Protein AF-A0A7C7Z2Y6-F1 (afdb_monomer)

Solvent-accessible surface area (backbone atoms only — not comparable to full-atom values): 4799 Å² total; per-residue (Å²): 130,86,52,76,67,62,58,45,75,77,44,56,71,71,58,38,43,67,74,43,49,56,79,68,52,41,54,46,72,70,44,61,68,88,69,43,32,68,68,54,52,49,50,52,54,49,50,51,52,49,47,68,54,48,51,63,48,28,59,74,41,75,66,37,64,68,61,32,52,51,49,52,51,49,54,52,49,50,66,75,74,104

Sequence (82 aa):
MESWRQRLESLDERQTEMLLGSPMSQRFATWPLSISHPAIVGAFYGLLLIAALIIPIGYHNSWNIDLWLREVAFRGLSIALG

Radius of gyration: 19.66 Å; Cα contacts (8 Å, |Δi|>4): 24; chains: 1; bounding box: 47×25×48 Å

Mean predicted aligned error: 10.38 Å

Foldseek 3Di:
DDDVVNVLVVDDPVVSCVVCPDPVSVVLVPDPCVCSPVVNVVVVVVVVVCCVLCVVLCVVVVNPPVSSVVVCVVVVVVVVVD

Structure (mmCIF, N/CA/C/O backbone):
data_AF-A0A7C7Z2Y6-F1
#
_entry.id   AF-A0A7C7Z2Y6-F1
#
loop_
_atom_site.group_PDB
_atom_site.id
_atom_site.type_symbol
_atom_site.label_atom_id
_atom_site.label_alt_id
_atom_site.label_comp_id
_atom_site.label_asym_id
_atom_site.label_entity_id
_atom_site.label_seq_id
_atom_site.pdbx_PDB_ins_code
_atom_site.Cartn_x
_atom_site.Cartn_y
_atom_site.Cartn_z
_atom_site.occupancy
_atom_site.B_iso_or_equiv
_atom_site.auth_seq_id
_atom_site.auth_comp_id
_atom_site.auth_asym_id
_atom_site.auth_atom_id
_atom_site.pdbx_PDB_model_num
ATOM 1 N N . MET A 1 1 ? -28.952 -12.816 22.617 1.00 45.34 1 MET A N 1
ATOM 2 C CA . MET A 1 1 ? -27.496 -12.574 22.649 1.00 45.34 1 MET A CA 1
ATOM 3 C C . MET A 1 1 ? -27.287 -11.105 22.374 1.00 45.34 1 MET A C 1
ATOM 5 O O . MET A 1 1 ? -27.814 -10.622 21.382 1.00 45.34 1 MET A O 1
ATOM 9 N N . GLU A 1 2 ? -26.610 -10.404 23.272 1.00 59.50 2 GLU A N 1
ATOM 10 C CA . GLU A 1 2 ? -26.236 -9.006 23.063 1.00 59.50 2 GLU A CA 1
ATOM 11 C C . GLU A 1 2 ? -25.287 -8.927 21.866 1.00 59.50 2 GLU A C 1
ATOM 13 O O . GLU A 1 2 ? -24.349 -9.724 21.757 1.00 59.50 2 GLU A O 1
ATOM 18 N N . SER A 1 3 ? -25.575 -8.043 20.912 1.00 76.62 3 SER A N 1
ATOM 19 C CA . SER A 1 3 ? -24.705 -7.908 19.746 1.00 76.62 3 SER A CA 1
ATOM 20 C C . SER A 1 3 ? -23.367 -7.313 20.191 1.00 76.62 3 SER A C 1
ATOM 22 O O . SER A 1 3 ? -23.319 -6.441 21.056 1.00 76.62 3 SER A O 1
ATOM 24 N N . TRP A 1 4 ? -22.257 -7.740 19.590 1.00 78.75 4 TRP A N 1
ATOM 25 C CA . TRP A 1 4 ? -20.936 -7.164 19.884 1.00 78.75 4 TRP A CA 1
ATOM 26 C C . TRP A 1 4 ? -20.896 -5.637 19.674 1.00 78.75 4 TRP A C 1
ATOM 28 O O . TRP A 1 4 ? -20.095 -4.950 20.299 1.00 78.75 4 TRP A O 1
ATOM 38 N N . ARG A 1 5 ? -21.800 -5.106 18.839 1.00 75.62 5 ARG A N 1
ATOM 39 C CA . ARG A 1 5 ? -21.996 -3.671 18.609 1.00 75.62 5 ARG A CA 1
ATOM 40 C C . ARG A 1 5 ? -22.609 -2.951 19.808 1.00 75.62 5 ARG A C 1
ATOM 42 O O . ARG A 1 5 ? -22.155 -1.869 20.136 1.00 75.62 5 ARG A O 1
ATOM 49 N N . GLN A 1 6 ? -23.556 -3.568 20.511 1.00 78.81 6 GLN A N 1
ATOM 50 C CA . GLN A 1 6 ? -24.110 -3.000 21.750 1.00 78.81 6 GLN A CA 1
ATOM 51 C C . GLN A 1 6 ? -23.059 -2.926 22.865 1.00 78.81 6 GLN A C 1
ATOM 53 O O . GLN A 1 6 ? -23.071 -2.006 23.672 1.00 78.81 6 GLN A O 1
ATOM 58 N N . ARG A 1 7 ? -22.078 -3.836 22.873 1.00 79.69 7 ARG A N 1
ATOM 59 C CA . ARG A 1 7 ? -20.930 -3.745 23.789 1.00 79.69 7 ARG A CA 1
ATOM 60 C C . ARG A 1 7 ? -19.986 -2.583 23.469 1.00 79.69 7 ARG A C 1
ATOM 62 O O . ARG A 1 7 ? -19.355 -2.078 24.391 1.00 79.69 7 ARG A O 1
ATOM 69 N N . LEU A 1 8 ? -19.901 -2.133 22.215 1.00 79.06 8 LEU A N 1
ATOM 70 C CA . LEU A 1 8 ? -19.122 -0.939 21.853 1.00 79.06 8 LEU A CA 1
ATOM 71 C C . LEU A 1 8 ? -19.730 0.345 22.423 1.00 79.06 8 LEU A C 1
ATOM 73 O O . LEU A 1 8 ? -18.980 1.243 22.776 1.00 79.06 8 LEU A O 1
ATOM 77 N N . GLU A 1 9 ? -21.052 0.411 22.598 1.00 78.62 9 GLU A N 1
ATOM 78 C CA . GLU A 1 9 ? -21.721 1.571 23.215 1.00 78.62 9 GLU A CA 1
ATOM 79 C C . GLU A 1 9 ? -21.359 1.750 24.701 1.00 78.62 9 GLU A C 1
ATOM 81 O O . GLU A 1 9 ? -21.538 2.829 25.256 1.00 78.62 9 GLU A O 1
ATOM 86 N N . SER A 1 10 ? -20.821 0.706 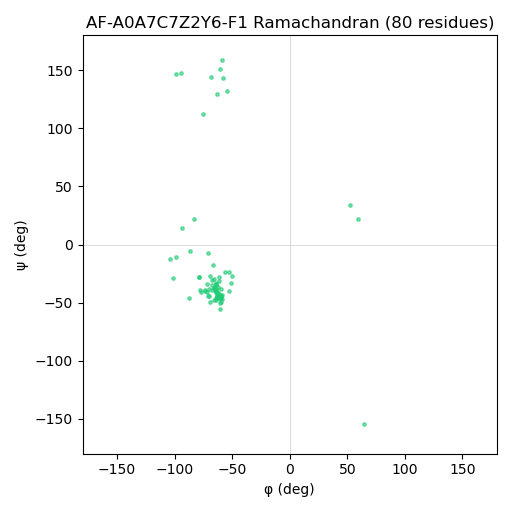25.344 1.00 84.44 10 SER A N 1
ATOM 87 C CA . SER A 1 10 ? -20.328 0.763 26.728 1.00 84.44 10 SER A CA 1
ATOM 88 C C . SER A 1 10 ? -18.873 1.235 26.859 1.00 84.44 10 SER A C 1
ATOM 90 O O . SER A 1 10 ? -18.383 1.390 27.978 1.00 84.44 10 SER A O 1
ATOM 92 N N . LEU A 1 11 ? -18.172 1.431 25.737 1.00 83.38 11 LEU A N 1
ATOM 93 C CA . LEU A 1 11 ? -16.768 1.836 25.698 1.00 83.38 11 LEU A CA 1
ATOM 94 C C . LEU A 1 11 ? -16.633 3.343 25.466 1.00 83.38 11 LEU A C 1
ATOM 96 O O . LEU A 1 11 ? -17.419 3.949 24.740 1.00 83.38 11 LEU A O 1
ATOM 100 N N . ASP A 1 12 ? -15.590 3.933 26.052 1.00 84.44 12 ASP A N 1
ATOM 101 C CA . ASP A 1 12 ? -15.235 5.338 25.829 1.00 84.44 12 ASP A CA 1
ATOM 102 C C . ASP A 1 12 ? -14.920 5.598 24.344 1.00 84.44 12 ASP A C 1
ATOM 104 O O . ASP A 1 12 ? -14.423 4.710 23.642 1.00 84.44 12 ASP A O 1
ATOM 108 N N . GLU A 1 13 ? -15.160 6.821 23.859 1.00 79.25 13 GLU A N 1
ATOM 109 C CA . GLU A 1 13 ? -15.008 7.177 22.437 1.00 79.25 13 GLU A CA 1
ATOM 110 C C . GLU A 1 13 ? -13.626 6.803 21.893 1.00 79.25 13 GLU A C 1
ATOM 112 O O . GLU A 1 13 ? -13.517 6.231 20.809 1.00 79.25 13 GLU A O 1
ATOM 117 N N . ARG A 1 14 ? -12.568 7.009 22.686 1.00 79.50 14 ARG A N 1
ATOM 118 C CA . ARG A 1 14 ? -11.193 6.675 22.291 1.00 79.50 14 ARG A CA 1
ATOM 119 C C . ARG A 1 14 ? -10.978 5.164 22.124 1.00 79.50 14 ARG A C 1
ATOM 121 O O . ARG A 1 14 ? -10.251 4.733 21.232 1.00 79.50 14 ARG A O 1
ATOM 128 N N . GLN A 1 15 ? -11.601 4.343 22.970 1.00 79.88 15 GLN A N 1
ATOM 129 C CA . GLN A 1 15 ? -11.501 2.880 22.890 1.00 79.88 15 GLN A CA 1
ATOM 130 C C . GLN A 1 15 ? -12.303 2.336 21.705 1.00 79.88 15 GLN A C 1
ATOM 132 O O . GLN A 1 15 ? -11.848 1.436 20.996 1.00 79.88 15 GLN A O 1
ATOM 137 N N . THR A 1 16 ? -13.469 2.928 21.470 1.00 80.81 16 THR A N 1
ATOM 138 C CA . THR A 1 16 ? -14.328 2.660 20.319 1.00 80.81 16 THR A CA 1
ATOM 139 C C . THR A 1 16 ? -13.600 2.974 19.015 1.00 80.81 16 THR A C 1
ATOM 141 O O . THR A 1 16 ? -13.553 2.128 18.124 1.00 80.81 16 THR A O 1
ATOM 144 N N . GLU A 1 17 ? -12.934 4.126 18.929 1.00 79.31 17 GLU A N 1
ATOM 145 C CA . GLU A 1 17 ? -12.162 4.545 17.756 1.00 79.31 17 GLU A CA 1
ATOM 146 C C . GLU A 1 17 ? -10.943 3.641 17.495 1.00 79.31 17 GLU A C 1
ATOM 148 O O . GLU A 1 17 ? -10.669 3.289 16.348 1.00 79.31 17 GLU A O 1
ATOM 153 N N . MET A 1 18 ? -10.258 3.167 18.543 1.00 80.12 18 MET A N 1
ATOM 154 C CA . MET A 1 18 ? -9.165 2.190 18.411 1.00 80.12 18 MET A CA 1
ATOM 155 C C . MET A 1 18 ? -9.633 0.827 17.881 1.00 80.12 18 MET A C 1
ATOM 157 O O . MET A 1 18 ? -8.925 0.202 17.092 1.00 80.12 18 MET A O 1
ATOM 161 N N . LEU A 1 19 ? -10.807 0.353 18.310 1.00 75.81 19 LEU A N 1
ATOM 162 C CA . LEU A 1 19 ? -11.359 -0.945 17.903 1.00 75.81 19 LEU A CA 1
ATOM 163 C C . LEU A 1 19 ? -11.955 -0.919 16.493 1.00 75.81 19 LEU A C 1
ATOM 165 O O . LEU A 1 19 ? -11.792 -1.865 15.724 1.00 75.81 19 LEU A O 1
ATOM 169 N N . LEU A 1 20 ? -12.665 0.155 16.159 1.00 76.38 20 LEU A N 1
ATOM 170 C CA . LEU A 1 20 ? -13.294 0.353 14.854 1.00 76.38 20 LEU A CA 1
ATOM 171 C C . LEU A 1 20 ? -12.283 0.810 13.791 1.00 76.38 20 LEU A C 1
ATOM 173 O O . LEU A 1 20 ? -12.448 0.520 12.599 1.00 76.38 20 LEU A O 1
ATOM 177 N N . GLY A 1 21 ? -11.219 1.488 14.220 1.00 76.88 21 GLY A N 1
ATOM 178 C CA . GLY A 1 21 ? -10.181 2.033 13.363 1.00 76.88 21 GLY A CA 1
ATOM 179 C C . GLY A 1 21 ? -10.712 3.116 12.424 1.00 76.88 21 GLY A C 1
ATOM 180 O O . GLY A 1 21 ? -11.725 3.771 12.677 1.00 76.88 21 GLY A O 1
ATOM 181 N N . SER A 1 22 ? -10.024 3.283 11.294 1.00 74.31 22 SER A N 1
ATOM 182 C CA . SER A 1 22 ? -10.384 4.271 10.274 1.00 74.31 22 SER A CA 1
ATOM 183 C C . SER A 1 22 ? -11.805 4.065 9.708 1.00 74.31 22 SER A C 1
ATOM 185 O O . SER A 1 22 ? -12.316 2.943 9.675 1.00 74.31 22 SER A O 1
ATOM 187 N N . PRO A 1 23 ? -12.427 5.100 9.118 1.00 72.00 23 PRO A N 1
ATOM 188 C CA . PRO A 1 23 ? -13.739 4.980 8.473 1.00 72.00 23 PRO A CA 1
ATOM 189 C C . PRO A 1 23 ? -13.830 3.859 7.421 1.00 72.00 23 PRO A C 1
ATOM 191 O O . PRO A 1 23 ? -14.914 3.353 7.136 1.00 72.00 23 PRO A O 1
ATOM 194 N N . MET A 1 24 ? -12.697 3.447 6.841 1.00 67.19 24 MET A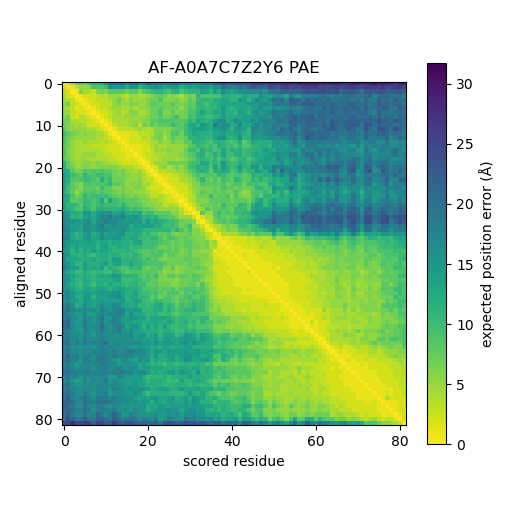 N 1
ATOM 195 C CA . MET A 1 24 ? -12.637 2.358 5.868 1.00 67.19 24 MET A CA 1
ATOM 196 C C . MET A 1 24 ? -12.705 0.970 6.529 1.00 67.19 24 MET A C 1
ATOM 198 O O . MET A 1 24 ? -13.421 0.103 6.031 1.00 67.19 24 MET A O 1
ATOM 202 N N . SER A 1 25 ? -12.050 0.762 7.679 1.00 70.50 25 SER A N 1
ATOM 203 C CA . SER A 1 25 ? -12.162 -0.493 8.445 1.00 70.50 25 SER A CA 1
ATOM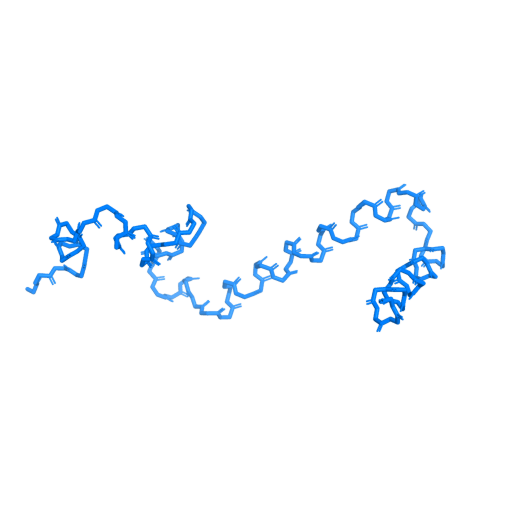 204 C C . SER A 1 25 ? -13.564 -0.673 9.030 1.00 70.50 25 SER A C 1
ATOM 206 O O . SER A 1 25 ? -14.106 -1.778 9.010 1.00 70.50 25 SER A O 1
ATOM 208 N N . GLN A 1 26 ? -14.211 0.424 9.428 1.00 72.25 26 GLN A N 1
ATOM 209 C CA . GLN A 1 26 ? -15.603 0.424 9.897 1.00 72.25 26 GLN A CA 1
ATOM 210 C C . GLN A 1 26 ? -16.601 -0.027 8.825 1.00 72.25 26 GLN A C 1
ATOM 212 O O . GLN A 1 26 ? -17.569 -0.740 9.115 1.00 72.25 26 GLN A O 1
ATOM 217 N N . ARG A 1 27 ? -16.352 0.339 7.560 1.00 74.75 27 ARG A N 1
ATOM 218 C CA . ARG A 1 27 ? -17.166 -0.116 6.425 1.00 74.75 27 ARG A CA 1
ATOM 219 C C . ARG A 1 27 ? -17.060 -1.628 6.252 1.00 74.75 27 ARG A C 1
ATOM 221 O O . ARG A 1 27 ? -18.095 -2.279 6.176 1.00 74.75 27 ARG A O 1
ATOM 228 N N . PHE A 1 28 ? -15.858 -2.203 6.304 1.00 69.44 28 PHE A N 1
ATOM 229 C CA . PHE A 1 28 ? -15.686 -3.662 6.252 1.00 69.44 28 PHE A CA 1
ATOM 230 C C . PHE A 1 28 ? -16.306 -4.385 7.460 1.00 69.44 28 PHE A C 1
ATOM 232 O O . PHE A 1 28 ? -16.879 -5.460 7.300 1.00 69.44 28 PHE A O 1
ATOM 239 N N . ALA A 1 29 ? -16.298 -3.773 8.648 1.00 68.94 29 ALA A N 1
ATOM 240 C CA . ALA A 1 29 ? -16.957 -4.305 9.848 1.00 68.94 29 ALA A CA 1
ATOM 241 C C . ALA A 1 29 ? -18.502 -4.260 9.800 1.00 68.94 29 ALA A C 1
ATOM 243 O O . ALA A 1 29 ? -19.179 -4.766 10.700 1.00 68.94 29 ALA A O 1
ATOM 244 N N . THR A 1 30 ? -19.080 -3.625 8.776 1.00 70.62 30 THR A N 1
ATOM 245 C CA . THR A 1 30 ? -20.537 -3.539 8.569 1.00 70.62 30 THR A CA 1
ATOM 246 C C . THR A 1 30 ? -21.051 -4.553 7.553 1.00 70.62 30 THR A C 1
ATOM 248 O O . THR A 1 30 ? -22.256 -4.767 7.453 1.00 70.62 30 THR A O 1
ATOM 251 N N . TRP A 1 31 ? -20.149 -5.222 6.837 1.00 67.75 31 TRP A N 1
ATOM 252 C CA . TRP A 1 31 ? -20.503 -6.222 5.841 1.00 67.75 31 TRP A CA 1
ATOM 253 C C . TRP A 1 31 ? -20.480 -7.632 6.451 1.00 67.75 31 TRP A C 1
ATOM 255 O O . TRP A 1 31 ? -19.697 -7.901 7.366 1.00 67.75 31 TRP A O 1
ATOM 265 N N . PRO A 1 32 ? -21.353 -8.544 5.984 1.00 68.12 32 PRO A N 1
ATOM 266 C CA . PRO A 1 32 ? -21.346 -9.930 6.437 1.00 68.12 32 PRO A CA 1
ATOM 267 C C . PRO A 1 32 ? -19.980 -10.579 6.163 1.00 68.12 32 PRO A C 1
ATOM 269 O O . PRO A 1 32 ? -19.362 -10.317 5.129 1.00 68.12 32 PRO A O 1
ATOM 272 N N . LEU A 1 33 ? -19.525 -11.451 7.075 1.00 61.78 33 LEU A N 1
ATOM 273 C CA . LEU A 1 33 ? -18.190 -12.083 7.057 1.00 61.78 33 LEU A CA 1
ATOM 274 C C . LEU A 1 33 ? -17.806 -12.718 5.708 1.00 61.78 33 LEU A C 1
ATOM 276 O O . LEU A 1 33 ? -16.625 -12.808 5.387 1.00 61.78 33 LEU A O 1
ATOM 280 N N . SER A 1 34 ? -18.792 -13.139 4.917 1.00 62.47 34 SER A N 1
ATOM 281 C CA . SER A 1 34 ? -18.605 -13.695 3.575 1.00 62.47 34 SER A CA 1
ATOM 282 C C . SER A 1 34 ? -17.965 -12.707 2.589 1.00 62.47 34 SER A C 1
ATOM 284 O O . SER A 1 34 ? -17.240 -13.134 1.698 1.00 62.47 34 SER A O 1
ATOM 286 N N . ILE A 1 35 ? -18.212 -11.401 2.742 1.00 63.28 35 ILE A N 1
ATOM 287 C CA . ILE A 1 35 ? -17.673 -10.344 1.867 1.00 63.28 35 ILE A CA 1
ATOM 288 C C . ILE A 1 35 ? -16.479 -9.640 2.523 1.00 63.28 35 ILE A C 1
ATOM 290 O O . ILE A 1 35 ? -15.544 -9.226 1.842 1.00 63.28 35 ILE A O 1
ATOM 294 N N . SER A 1 36 ? -16.450 -9.589 3.854 1.00 64.50 36 SER A N 1
ATOM 295 C CA . SER A 1 36 ? -15.323 -9.062 4.634 1.00 64.50 36 SER A CA 1
ATOM 296 C C . SER A 1 36 ? -14.212 -10.092 4.856 1.00 64.50 36 SER A C 1
ATOM 298 O O . SER A 1 36 ? -13.443 -9.970 5.810 1.00 64.50 36 SER A O 1
ATOM 300 N N . HIS A 1 37 ? -14.126 -11.123 4.006 1.00 75.00 37 HIS A N 1
ATOM 301 C CA . HIS A 1 37 ? -13.081 -12.135 4.109 1.00 75.00 37 HIS A CA 1
ATOM 302 C C . HIS A 1 37 ? -11.709 -11.435 4.105 1.00 75.00 37 HIS A C 1
ATOM 304 O O . HIS A 1 37 ? -11.474 -10.607 3.218 1.00 75.00 37 HIS A O 1
ATOM 310 N N . PRO A 1 38 ? -10.782 -11.757 5.031 1.00 75.38 38 PRO A N 1
ATOM 311 C CA . PRO A 1 38 ? -9.494 -11.064 5.141 1.00 75.38 38 PRO A CA 1
ATOM 312 C C . PRO A 1 38 ? -8.730 -10.976 3.812 1.00 75.38 38 PRO A C 1
ATOM 314 O O . PRO A 1 38 ? -8.090 -9.971 3.521 1.00 75.38 38 PRO A O 1
ATOM 317 N N . ALA A 1 39 ? -8.869 -12.000 2.965 1.00 79.88 39 ALA A N 1
ATOM 318 C CA . ALA A 1 39 ? -8.311 -12.023 1.614 1.00 79.88 39 ALA A CA 1
ATOM 319 C C . ALA A 1 39 ? -8.889 -10.944 0.672 1.00 79.88 39 ALA A C 1
ATOM 321 O O . ALA A 1 39 ? -8.135 -10.347 -0.087 1.00 79.88 39 ALA A O 1
ATOM 322 N N . ILE A 1 40 ? -10.198 -10.668 0.717 1.00 81.19 40 ILE A N 1
ATOM 323 C CA . ILE A 1 40 ? -10.853 -9.656 -0.134 1.00 81.19 40 ILE A CA 1
ATOM 324 C C . ILE A 1 40 ? -10.428 -8.258 0.310 1.00 81.19 40 ILE A C 1
ATOM 326 O O . ILE A 1 40 ? -10.061 -7.424 -0.515 1.00 81.19 40 ILE A O 1
ATOM 330 N N . VAL A 1 41 ? -10.425 -8.028 1.624 1.00 80.38 41 VAL A N 1
ATOM 331 C CA . VAL A 1 41 ? -9.958 -6.775 2.223 1.00 80.38 41 VAL A CA 1
ATOM 332 C C . VAL A 1 41 ? -8.492 -6.539 1.849 1.00 80.38 41 VAL A C 1
ATOM 334 O O . VAL A 1 41 ? -8.154 -5.484 1.317 1.00 80.38 41 VAL A O 1
ATOM 337 N N . GLY A 1 42 ? -7.637 -7.551 2.025 1.00 83.38 42 GLY A N 1
ATOM 338 C CA . GLY A 1 42 ? -6.230 -7.504 1.629 1.00 83.38 42 GLY A CA 1
ATOM 339 C C . GLY A 1 42 ? -6.029 -7.245 0.133 1.00 83.38 42 GLY A C 1
ATOM 340 O O . GLY A 1 42 ? -5.215 -6.400 -0.230 1.00 83.38 42 GLY A O 1
ATOM 341 N N . ALA A 1 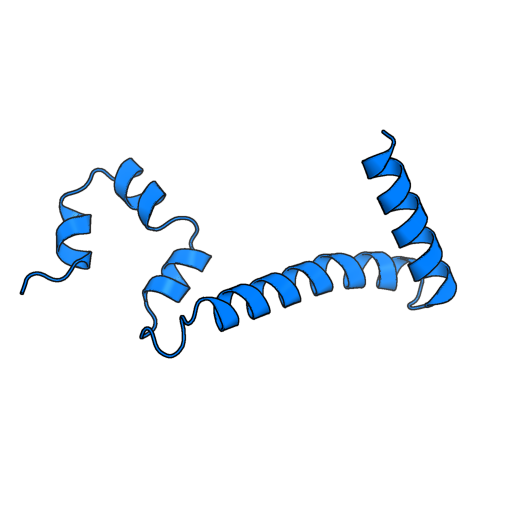43 ? -6.803 -7.898 -0.737 1.00 86.88 43 ALA A N 1
ATOM 342 C CA . ALA A 1 43 ? -6.746 -7.676 -2.181 1.00 86.88 43 ALA A CA 1
ATOM 343 C C . ALA A 1 43 ? -7.167 -6.249 -2.567 1.00 86.88 43 ALA A C 1
ATOM 345 O O . ALA A 1 43 ? -6.521 -5.627 -3.408 1.00 86.88 43 ALA A O 1
ATOM 346 N N . PHE A 1 44 ? -8.205 -5.703 -1.928 1.00 85.06 44 PHE A N 1
ATOM 347 C CA . PHE A 1 44 ? -8.652 -4.331 -2.161 1.00 85.06 44 PHE A CA 1
ATOM 348 C C . PHE A 1 44 ? -7.590 -3.307 -1.743 1.00 85.06 44 PHE A C 1
ATOM 350 O O . PHE A 1 44 ? -7.249 -2.421 -2.524 1.00 85.06 44 PHE A O 1
ATOM 357 N N . TYR A 1 45 ? -7.007 -3.454 -0.549 1.00 84.38 45 TYR A N 1
ATOM 358 C CA . TYR A 1 45 ? -5.907 -2.590 -0.110 1.00 84.38 45 TYR A CA 1
ATOM 359 C C . TYR A 1 45 ? -4.657 -2.749 -0.982 1.00 84.38 45 TYR A C 1
ATOM 361 O O . TYR A 1 45 ? -4.017 -1.751 -1.308 1.00 84.38 45 TYR A O 1
ATOM 369 N N . GLY A 1 46 ? -4.336 -3.970 -1.414 1.00 89.25 46 GLY A N 1
ATOM 370 C CA . GLY A 1 46 ? -3.253 -4.228 -2.362 1.00 89.25 46 GLY A CA 1
ATOM 371 C C . GLY A 1 46 ? -3.475 -3.510 -3.693 1.00 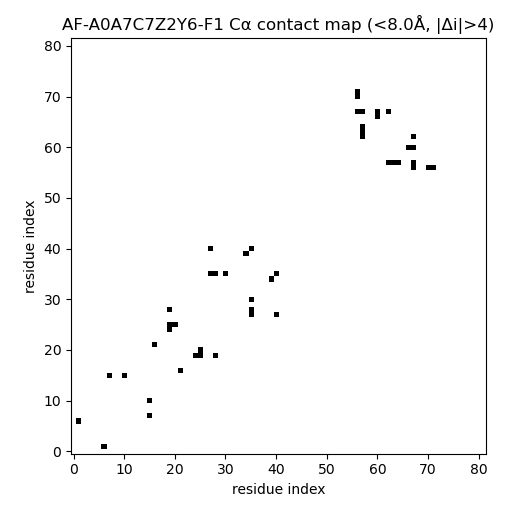89.25 46 GLY A C 1
ATOM 372 O O . GLY A 1 46 ? -2.569 -2.849 -4.194 1.00 89.25 46 GLY A O 1
ATOM 373 N N . LEU A 1 47 ? -4.696 -3.555 -4.229 1.00 92.19 47 LEU A N 1
ATOM 374 C CA . LEU A 1 47 ? -5.062 -2.837 -5.448 1.00 92.19 47 LEU A CA 1
ATOM 375 C C . LEU A 1 47 ? -4.929 -1.320 -5.276 1.00 92.19 47 LEU A C 1
ATOM 377 O O . LEU A 1 47 ? -4.372 -0.660 -6.150 1.00 92.19 47 LEU A O 1
ATOM 381 N N . LEU A 1 48 ? -5.394 -0.769 -4.151 1.00 90.44 48 LEU A N 1
ATOM 382 C CA . LEU A 1 48 ? -5.250 0.659 -3.855 1.00 90.44 48 LEU A CA 1
ATOM 383 C C . LEU A 1 48 ? -3.781 1.081 -3.759 1.00 90.44 48 LEU A C 1
ATOM 385 O O . LEU A 1 48 ? -3.414 2.116 -4.309 1.00 90.44 48 LEU A O 1
ATOM 389 N N . LEU A 1 49 ? -2.939 0.279 -3.103 1.00 88.75 49 LEU A N 1
ATOM 390 C CA . LEU A 1 49 ? -1.499 0.531 -3.002 1.00 88.75 49 LEU A CA 1
ATOM 391 C C . LEU A 1 49 ? -0.825 0.507 -4.373 1.00 88.75 49 LEU A C 1
ATOM 393 O O . LEU A 1 49 ? -0.062 1.414 -4.702 1.00 88.75 49 LEU A O 1
ATOM 397 N N . ILE A 1 50 ? -1.141 -0.496 -5.192 1.00 89.81 50 ILE A N 1
ATOM 398 C CA . ILE A 1 50 ? -0.625 -0.604 -6.557 1.00 89.81 50 ILE A CA 1
ATOM 399 C C . ILE A 1 50 ? -1.062 0.610 -7.383 1.00 89.81 50 ILE A C 1
ATOM 401 O O . ILE A 1 50 ? -0.230 1.225 -8.044 1.00 89.81 50 ILE A O 1
ATOM 405 N N . ALA A 1 51 ? -2.335 1.003 -7.317 1.00 89.50 51 ALA A N 1
ATOM 406 C CA . ALA A 1 51 ? -2.843 2.171 -8.032 1.00 89.50 51 ALA A CA 1
ATOM 407 C C . ALA A 1 51 ? -2.151 3.466 -7.576 1.00 89.50 51 ALA A C 1
ATOM 409 O O . ALA A 1 51 ? -1.707 4.253 -8.411 1.00 89.50 51 ALA A O 1
ATOM 410 N N . ALA A 1 52 ? -1.998 3.659 -6.264 1.00 89.00 52 ALA A N 1
ATOM 411 C CA . ALA A 1 52 ? -1.318 4.817 -5.691 1.00 89.00 52 ALA A CA 1
ATOM 412 C C . ALA A 1 52 ? 0.156 4.914 -6.118 1.00 89.00 52 ALA A C 1
ATOM 414 O O . ALA A 1 52 ? 0.684 6.020 -6.203 1.00 89.00 52 ALA A O 1
ATOM 415 N N . LEU A 1 53 ? 0.810 3.786 -6.415 1.00 83.12 53 LEU A N 1
ATOM 416 C CA . LEU A 1 53 ? 2.197 3.752 -6.878 1.00 83.12 53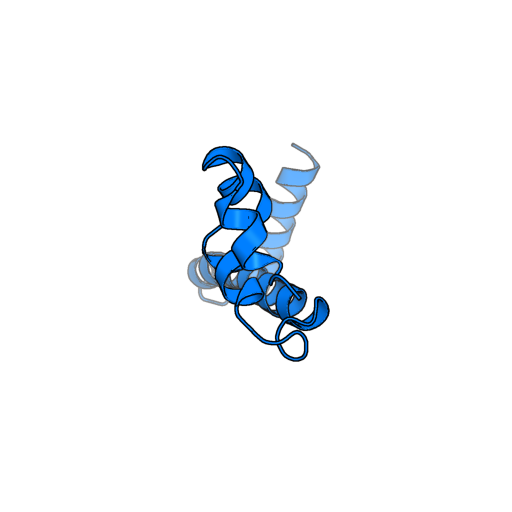 LEU A CA 1
ATOM 417 C C . LEU A 1 53 ? 2.310 3.905 -8.404 1.00 83.12 53 LEU A C 1
ATOM 419 O O . LEU A 1 53 ? 3.121 4.687 -8.898 1.00 83.12 53 LEU A O 1
ATOM 423 N N . ILE A 1 54 ? 1.489 3.172 -9.162 1.00 85.12 54 ILE A N 1
ATOM 424 C CA . ILE A 1 54 ? 1.556 3.130 -10.628 1.00 85.12 54 ILE A CA 1
ATOM 425 C C . ILE A 1 54 ? 1.085 4.446 -11.244 1.00 85.12 54 ILE A C 1
ATOM 427 O O . ILE A 1 54 ? 1.739 4.942 -12.154 1.00 85.12 54 ILE A O 1
ATOM 431 N N . ILE A 1 55 ? -0.019 5.025 -10.766 1.00 87.25 55 ILE A N 1
ATOM 432 C CA . ILE A 1 55 ? -0.646 6.193 -11.402 1.00 87.25 55 ILE A CA 1
ATOM 433 C C . ILE A 1 55 ? 0.285 7.418 -11.454 1.00 87.25 55 ILE A C 1
ATOM 435 O O . ILE A 1 55 ? 0.510 7.926 -12.552 1.00 87.25 55 ILE A O 1
ATOM 439 N N . PRO A 1 56 ? 0.852 7.916 -10.338 1.00 86.56 56 PRO A N 1
ATOM 440 C CA . PRO A 1 56 ? 1.670 9.129 -10.376 1.00 86.56 56 PRO A CA 1
ATOM 441 C C . PRO A 1 56 ? 2.986 8.932 -11.139 1.00 86.56 56 PRO A C 1
ATOM 443 O O . PRO A 1 56 ? 3.388 9.813 -11.895 1.00 86.56 56 PRO A O 1
ATOM 446 N N . ILE A 1 57 ? 3.636 7.772 -10.989 1.00 81.94 57 ILE A N 1
ATOM 447 C CA . ILE A 1 57 ? 4.908 7.475 -11.668 1.00 81.94 57 ILE A CA 1
ATOM 448 C C . ILE A 1 57 ? 4.666 7.214 -13.161 1.00 81.94 57 ILE A C 1
ATOM 450 O O . ILE A 1 57 ? 5.429 7.673 -14.008 1.00 81.94 57 ILE A O 1
ATOM 454 N N . GLY A 1 58 ? 3.585 6.512 -13.502 1.00 84.94 58 GLY A N 1
ATOM 455 C CA . GLY A 1 58 ? 3.168 6.276 -14.882 1.00 84.94 58 GLY A CA 1
ATOM 456 C C . GLY A 1 58 ? 2.812 7.578 -15.594 1.00 84.94 58 GLY A C 1
ATOM 457 O O . GLY A 1 58 ? 3.301 7.820 -16.694 1.00 84.94 58 GLY A O 1
ATOM 458 N N . TYR A 1 59 ? 2.046 8.458 -14.942 1.00 88.75 59 TYR A N 1
ATOM 459 C CA . TYR A 1 59 ? 1.713 9.779 -15.479 1.00 88.75 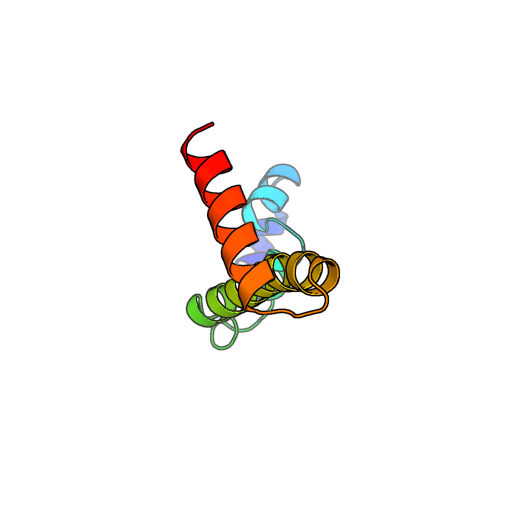59 TYR A CA 1
ATOM 460 C C . TYR A 1 59 ? 2.962 10.638 -15.717 1.00 88.75 59 TYR A C 1
ATOM 462 O O . TYR A 1 59 ? 3.099 11.232 -16.784 1.00 88.75 59 TYR A O 1
ATOM 470 N N . HIS A 1 60 ? 3.907 10.653 -14.769 1.00 87.50 60 HIS A N 1
ATOM 471 C CA . HIS A 1 60 ? 5.169 11.384 -14.916 1.00 87.50 60 HIS A CA 1
ATOM 472 C C . HIS A 1 60 ? 5.996 10.899 -16.119 1.00 87.50 60 HIS A C 1
ATOM 474 O O . HIS A 1 60 ? 6.563 11.707 -16.850 1.00 87.50 60 HIS A O 1
ATOM 480 N N . ASN A 1 61 ? 5.997 9.589 -16.372 1.00 86.62 61 ASN A N 1
ATOM 481 C CA . ASN A 1 61 ? 6.767 8.959 -17.445 1.00 86.62 61 ASN A CA 1
ATOM 482 C C . ASN A 1 61 ? 5.986 8.788 -18.758 1.00 86.62 61 ASN A C 1
ATOM 484 O O . ASN A 1 61 ? 6.414 8.028 -19.625 1.00 86.62 61 ASN A O 1
ATOM 488 N N . SER A 1 62 ? 4.837 9.458 -18.928 1.00 88.25 62 SER A N 1
ATOM 489 C CA . SER A 1 62 ? 3.970 9.310 -20.114 1.00 88.25 62 SER A CA 1
ATOM 490 C C . SER A 1 62 ? 3.605 7.850 -20.432 1.00 88.25 62 SER A C 1
ATOM 492 O O . SER A 1 62 ? 3.492 7.469 -21.594 1.00 88.25 62 SER A O 1
ATOM 494 N N . TRP A 1 63 ? 3.458 7.017 -19.398 1.00 84.50 63 TRP A N 1
ATOM 495 C CA . TRP A 1 63 ? 3.219 5.571 -19.494 1.00 84.50 63 TRP A CA 1
ATOM 496 C C . TRP A 1 63 ? 4.306 4.784 -20.241 1.00 84.50 63 TRP A C 1
ATOM 498 O O . TRP A 1 63 ? 4.071 3.664 -20.697 1.00 84.50 63 TRP A O 1
ATOM 508 N N . ASN A 1 64 ? 5.521 5.329 -20.331 1.00 89.31 64 ASN A N 1
ATOM 509 C CA . ASN A 1 64 ? 6.669 4.592 -20.830 1.00 89.31 64 ASN A CA 1
ATOM 510 C C . ASN A 1 64 ? 7.158 3.597 -19.763 1.00 89.31 64 ASN A C 1
ATOM 512 O O . ASN A 1 64 ? 7.657 3.991 -18.709 1.00 89.31 64 ASN A O 1
ATOM 516 N N . ILE A 1 65 ? 7.006 2.303 -20.052 1.00 83.12 65 ILE A N 1
ATOM 517 C CA . ILE A 1 65 ? 7.289 1.195 -19.126 1.00 83.12 65 ILE A CA 1
ATOM 518 C C . ILE A 1 65 ? 8.777 1.119 -18.751 1.00 83.12 65 ILE A C 1
ATOM 520 O O . ILE A 1 65 ? 9.090 0.791 -17.608 1.00 83.12 65 ILE A O 1
ATOM 524 N N . ASP A 1 66 ? 9.683 1.445 -19.677 1.00 86.75 66 ASP A N 1
ATOM 525 C CA . ASP A 1 66 ? 11.135 1.395 -19.452 1.00 86.75 66 ASP A CA 1
ATOM 526 C C . ASP A 1 66 ? 11.580 2.486 -18.465 1.00 86.75 66 ASP A C 1
ATOM 528 O O . ASP A 1 66 ? 12.210 2.207 -17.440 1.00 86.75 66 ASP A O 1
ATOM 532 N N . LEU A 1 67 ? 11.139 3.723 -18.713 1.00 83.44 67 LEU A N 1
ATOM 533 C CA . LEU A 1 67 ? 11.3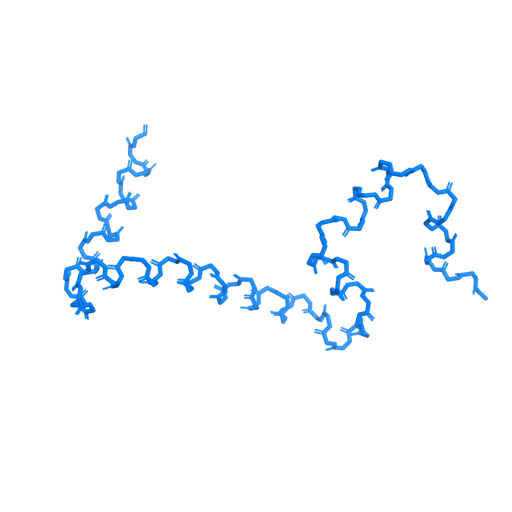46 4.859 -17.812 1.00 83.44 67 LEU A CA 1
ATOM 534 C C . LEU A 1 67 ? 10.684 4.634 -16.445 1.00 83.44 67 LEU A C 1
ATOM 536 O O . LEU A 1 67 ? 11.312 4.873 -15.412 1.00 83.44 67 LEU A O 1
ATOM 540 N N . TRP A 1 68 ? 9.456 4.108 -16.433 1.00 84.56 68 TRP A N 1
ATOM 541 C CA . TRP A 1 68 ? 8.724 3.784 -15.208 1.00 84.56 68 TRP A CA 1
ATOM 542 C C . TRP A 1 68 ? 9.467 2.750 -14.348 1.00 84.56 68 TRP A C 1
ATOM 544 O O . TRP A 1 68 ? 9.696 3.001 -13.165 1.00 84.56 68 TRP A O 1
ATOM 554 N N . LEU A 1 69 ? 9.901 1.620 -14.927 1.00 86.06 69 LEU A N 1
ATOM 555 C CA . LEU A 1 69 ? 10.644 0.579 -14.203 1.00 86.06 69 LEU A CA 1
ATOM 556 C C . LEU A 1 69 ? 11.946 1.124 -13.614 1.00 86.06 69 LEU A C 1
ATOM 558 O O . LEU A 1 69 ? 12.267 0.848 -12.456 1.00 86.06 69 LEU A O 1
ATOM 562 N N . ARG A 1 70 ? 12.686 1.914 -14.398 1.00 88.25 70 ARG A N 1
ATOM 563 C CA . ARG A 1 70 ? 13.959 2.498 -13.970 1.00 88.25 70 ARG A CA 1
ATOM 564 C C . ARG A 1 70 ? 13.777 3.460 -12.799 1.00 88.25 70 ARG A C 1
ATOM 566 O O . ARG A 1 70 ? 14.559 3.418 -11.850 1.00 88.25 70 ARG A O 1
ATOM 573 N N . GLU A 1 71 ? 12.750 4.303 -12.840 1.00 86.00 71 GLU A N 1
ATOM 574 C CA . GLU A 1 71 ? 12.472 5.259 -11.771 1.00 86.00 71 GLU A CA 1
ATOM 575 C C . GLU A 1 71 ? 11.945 4.580 -10.499 1.00 86.00 71 GLU A C 1
ATOM 577 O O . GLU A 1 71 ? 12.396 4.915 -9.402 1.00 86.00 71 GLU A O 1
ATOM 582 N N . VAL A 1 72 ? 11.058 3.586 -10.629 1.00 86.38 72 VAL A N 1
ATOM 583 C CA . VAL A 1 72 ? 10.597 2.764 -9.496 1.00 86.38 72 VAL A CA 1
ATOM 584 C C . VAL A 1 72 ? 11.778 2.063 -8.827 1.00 86.38 72 VAL A C 1
ATOM 586 O O . VAL A 1 72 ? 11.909 2.125 -7.604 1.00 86.38 72 VAL A O 1
ATOM 589 N N . ALA A 1 73 ? 12.662 1.441 -9.612 1.00 88.25 73 ALA A N 1
ATOM 590 C CA . ALA A 1 73 ? 13.842 0.759 -9.092 1.00 88.25 73 ALA A CA 1
ATOM 591 C C . ALA A 1 73 ? 14.801 1.729 -8.387 1.00 88.25 73 ALA A C 1
ATOM 593 O O . ALA A 1 73 ? 15.257 1.442 -7.283 1.00 88.25 73 ALA A O 1
ATOM 594 N N . PHE A 1 74 ? 15.072 2.895 -8.984 1.00 90.19 74 PHE A N 1
ATOM 595 C CA . PHE A 1 74 ? 15.967 3.894 -8.397 1.00 90.19 74 PHE A CA 1
ATOM 596 C C . PHE A 1 74 ? 15.407 4.482 -7.096 1.00 90.19 74 PHE A C 1
ATOM 598 O O . PHE A 1 74 ? 16.109 4.515 -6.086 1.00 90.19 74 PHE A O 1
ATOM 605 N N . ARG A 1 75 ? 14.129 4.889 -7.084 1.00 86.94 75 ARG A N 1
ATOM 606 C CA . ARG A 1 75 ? 13.461 5.407 -5.879 1.00 86.94 75 ARG A CA 1
ATOM 607 C C . ARG A 1 75 ? 13.385 4.337 -4.789 1.00 86.94 75 ARG A C 1
ATOM 609 O O . ARG A 1 75 ? 13.715 4.623 -3.642 1.00 86.94 75 ARG A O 1
ATOM 616 N N . GLY A 1 76 ? 13.029 3.103 -5.145 1.00 86.69 76 GLY A N 1
ATOM 617 C CA . GLY A 1 76 ? 13.002 1.974 -4.213 1.00 86.69 76 GLY A CA 1
ATOM 618 C C . GLY A 1 76 ? 14.370 1.697 -3.589 1.00 86.69 76 GLY A C 1
ATOM 619 O O . GLY A 1 76 ? 14.476 1.578 -2.371 1.00 86.69 76 GLY A O 1
ATOM 620 N N . LEU A 1 77 ? 15.429 1.679 -4.403 1.00 91.88 77 LEU A N 1
ATOM 621 C CA . LEU A 1 77 ? 16.797 1.494 -3.923 1.00 91.88 77 LEU A CA 1
ATOM 622 C C . LEU A 1 77 ? 17.244 2.656 -3.023 1.00 91.88 77 LEU A C 1
ATOM 624 O O . LEU A 1 77 ? 17.859 2.418 -1.990 1.00 91.88 77 LEU A O 1
ATOM 628 N N . SER A 1 78 ? 16.897 3.899 -3.372 1.00 92.38 78 SER A N 1
ATOM 629 C CA . SER A 1 78 ? 17.234 5.071 -2.554 1.00 92.38 78 SER A CA 1
ATOM 630 C C . SER A 1 78 ? 16.555 5.066 -1.182 1.00 92.38 78 SER A C 1
ATOM 632 O O . SER A 1 78 ? 17.164 5.500 -0.217 1.00 92.38 78 SER A O 1
ATOM 634 N N . ILE A 1 79 ? 15.332 4.532 -1.076 1.00 88.88 79 ILE A N 1
ATOM 635 C CA . ILE A 1 79 ? 14.630 4.359 0.206 1.00 88.88 79 ILE A CA 1
ATOM 636 C C . ILE A 1 79 ? 15.266 3.232 1.031 1.00 88.88 79 ILE A C 1
ATOM 638 O O . ILE A 1 79 ? 15.279 3.305 2.252 1.00 88.88 79 ILE A O 1
ATOM 642 N N . ALA A 1 80 ? 15.772 2.181 0.380 1.00 88.06 80 ALA A N 1
ATOM 643 C CA . ALA A 1 80 ? 16.390 1.044 1.062 1.00 88.06 80 ALA A CA 1
ATOM 644 C C . ALA A 1 80 ? 17.832 1.314 1.531 1.00 88.06 80 ALA A C 1
ATOM 646 O O . ALA A 1 80 ? 18.295 0.666 2.467 1.00 88.06 80 ALA A O 1
ATOM 647 N N . LEU A 1 81 ? 18.549 2.210 0.844 1.00 88.25 81 LEU A N 1
ATOM 648 C CA . LE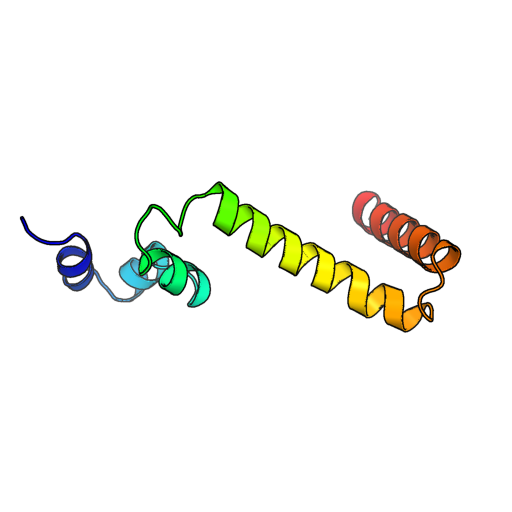U A 1 81 ? 19.950 2.553 1.121 1.00 88.25 81 LEU A CA 1
ATOM 649 C C . LEU A 1 81 ? 20.136 3.900 1.841 1.00 88.25 81 LEU A C 1
ATOM 651 O O . LEU A 1 81 ? 21.257 4.189 2.259 1.00 88.25 81 LEU A O 1
ATOM 655 N N . GLY A 1 82 ? 19.091 4.729 1.914 1.00 67.00 82 GLY A N 1
ATOM 656 C CA . GLY A 1 82 ? 19.065 5.993 2.661 1.00 67.00 82 GLY A CA 1
ATOM 657 C C . GLY A 1 82 ? 18.686 5.790 4.119 1.00 67.00 82 GLY A C 1
ATOM 658 O O . GLY A 1 82 ? 19.189 6.582 4.944 1.00 67.00 82 GLY A O 1
#

pLDDT: mean 80.34, std 8.91, range [45.34, 92.38]

Secondary structure (DSSP, 8-state):
---HHHHHTTS-HHHHHHHH-SHHHHHHTTS-TTTS-HHHHHHHHHHHHHHHHHHHHHHHTTT-HHHHHHHHHHHHHHHHH-